Protein AF-J2AW67-F1 (afdb_monomer_lite)

pLDDT: mean 94.25, std 6.93, range [57.19, 98.19]

Sequence (50 aa):
MLEKRPGAMILIGNGDSAGLHHPAYDFNDKAIAHGVRYWLSLVGQELGGR

Foldseek 3Di:
DCVVDPDDDDDDDQPPFDDPPDPRGDGNPVCVVVVVVVVVVVCCVPPVDD

Structure (mmCIF, N/CA/C/O backbone):
data_AF-J2AW67-F1
#
_entry.id   AF-J2AW67-F1
#
loop_
_atom_site.group_PDB
_atom_site.id
_atom_site.type_symbol
_atom_site.label_atom_id
_atom_site.label_alt_id
_atom_site.label_comp_id
_atom_site.label_asym_id
_atom_site.label_entity_id
_atom_site.label_seq_id
_atom_site.pdbx_PDB_ins_code
_atom_site.Cartn_x
_atom_site.Cartn_y
_atom_site.Cartn_z
_atom_site.occupancy
_atom_site.B_iso_or_equiv
_atom_site.auth_seq_id
_atom_site.auth_comp_id
_atom_site.auth_asym_id
_atom_site.auth_atom_id
_atom_site.pdbx_PDB_model_num
ATOM 1 N N . MET A 1 1 ? 5.081 8.208 16.378 1.00 82.75 1 MET A N 1
ATOM 2 C CA . MET A 1 1 ? 3.653 7.862 16.184 1.00 82.75 1 MET A CA 1
ATOM 3 C C . MET A 1 1 ? 3.343 6.572 16.937 1.00 82.75 1 MET A C 1
ATOM 5 O O . MET A 1 1 ? 3.035 6.704 18.110 1.00 82.75 1 MET A O 1
ATOM 9 N N . LEU A 1 2 ? 3.537 5.372 16.377 1.00 93.44 2 LEU A N 1
ATOM 10 C CA . LEU A 1 2 ? 3.332 4.091 17.090 1.00 93.44 2 LEU A CA 1
ATOM 11 C C . LEU A 1 2 ? 4.098 3.972 18.428 1.00 93.44 2 LEU A C 1
ATOM 13 O O . LEU A 1 2 ? 3.648 3.302 19.343 1.00 93.44 2 LEU A O 1
ATOM 17 N N . GLU A 1 3 ? 5.205 4.703 18.589 1.00 94.31 3 GLU A N 1
ATOM 18 C CA . GLU A 1 3 ? 5.951 4.828 19.856 1.00 94.31 3 GLU A CA 1
ATOM 19 C C . GLU A 1 3 ? 5.174 5.501 21.005 1.00 94.31 3 GLU A C 1
ATOM 21 O O . GLU A 1 3 ? 5.541 5.350 22.165 1.00 94.31 3 GLU A O 1
ATOM 26 N N . LYS A 1 4 ? 4.130 6.290 20.712 1.00 96.81 4 LYS A N 1
ATOM 27 C CA . LYS A 1 4 ? 3.374 7.071 21.715 1.00 96.81 4 LYS A CA 1
ATOM 28 C C . LYS A 1 4 ? 1.977 6.514 21.993 1.00 96.81 4 LYS A C 1
ATOM 30 O O . LYS A 1 4 ? 1.349 6.913 22.972 1.00 96.81 4 LYS A O 1
ATOM 35 N N . ARG A 1 5 ? 1.440 5.672 21.105 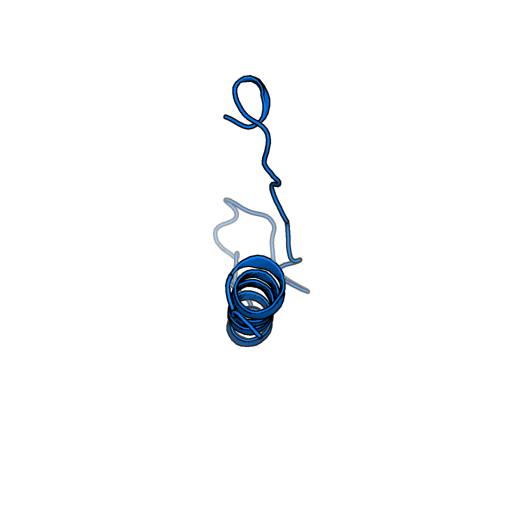1.00 95.38 5 ARG A N 1
ATOM 36 C CA . ARG A 1 5 ? 0.063 5.156 21.152 1.00 95.38 5 ARG A CA 1
ATOM 37 C C . ARG A 1 5 ? 0.013 3.780 20.482 1.00 95.38 5 ARG A C 1
ATOM 39 O O . ARG A 1 5 ? 0.642 3.636 19.434 1.00 95.38 5 ARG A O 1
ATOM 46 N N . PRO A 1 6 ? -0.769 2.821 21.009 1.00 95.19 6 PRO A N 1
ATOM 47 C CA . PRO A 1 6 ? -1.013 1.561 20.320 1.00 95.19 6 PRO A CA 1
ATOM 48 C C . PRO A 1 6 ? -1.557 1.802 18.910 1.00 95.19 6 PRO A C 1
ATOM 50 O O . PRO A 1 6 ? -2.452 2.625 18.710 1.00 95.19 6 PRO A O 1
ATOM 53 N N . GLY A 1 7 ? -1.004 1.087 17.941 1.00 93.12 7 GLY A N 1
ATOM 54 C CA . GLY A 1 7 ? -1.410 1.139 16.546 1.00 93.12 7 GLY A CA 1
ATOM 55 C C . GLY A 1 7 ? -0.555 0.195 15.710 1.00 93.12 7 GLY A C 1
ATOM 56 O O . GLY A 1 7 ? 0.364 -0.441 16.225 1.00 93.12 7 GLY A O 1
ATOM 57 N N . ALA A 1 8 ? -0.832 0.139 14.413 1.00 93.62 8 ALA A N 1
ATOM 58 C CA . ALA A 1 8 ? -0.072 -0.660 13.463 1.00 93.62 8 ALA A CA 1
ATOM 59 C C . ALA A 1 8 ? 0.274 0.168 12.221 1.00 93.62 8 ALA A C 1
ATOM 61 O O . ALA A 1 8 ? -0.512 1.007 11.784 1.00 93.62 8 ALA A O 1
ATOM 62 N N . MET A 1 9 ? 1.449 -0.087 11.648 1.00 93.62 9 MET A N 1
ATOM 63 C CA . MET A 1 9 ? 1.830 0.377 10.316 1.00 93.62 9 MET A CA 1
ATOM 64 C C . MET A 1 9 ? 1.964 -0.857 9.442 1.00 93.62 9 MET A C 1
ATOM 66 O O . MET A 1 9 ? 2.672 -1.796 9.801 1.00 93.62 9 MET A O 1
ATOM 70 N N . ILE A 1 10 ? 1.264 -0.859 8.314 1.00 93.69 10 ILE A N 1
ATOM 71 C CA . ILE A 1 10 ? 1.213 -2.001 7.409 1.00 93.69 10 ILE A CA 1
ATOM 72 C C . ILE A 1 10 ? 1.750 -1.561 6.063 1.00 93.69 10 ILE A C 1
ATOM 74 O O . ILE A 1 10 ? 1.350 -0.529 5.527 1.00 93.69 10 ILE A O 1
ATOM 78 N N . LEU A 1 11 ? 2.674 -2.359 5.541 1.00 94.06 11 LEU A N 1
ATOM 79 C CA . LEU A 1 11 ? 3.290 -2.161 4.242 1.00 94.06 11 LEU A CA 1
ATOM 80 C C . LEU A 1 11 ? 2.756 -3.233 3.296 1.00 94.06 11 LEU A C 1
ATOM 82 O O . LEU A 1 11 ? 2.807 -4.423 3.601 1.00 94.06 11 LEU A O 1
ATOM 86 N N . ILE A 1 12 ? 2.255 -2.798 2.146 1.00 93.25 12 ILE A N 1
ATOM 87 C CA . ILE A 1 12 ? 1.943 -3.663 1.012 1.00 93.25 12 ILE A CA 1
ATOM 88 C C . ILE A 1 12 ? 2.994 -3.397 -0.064 1.00 93.25 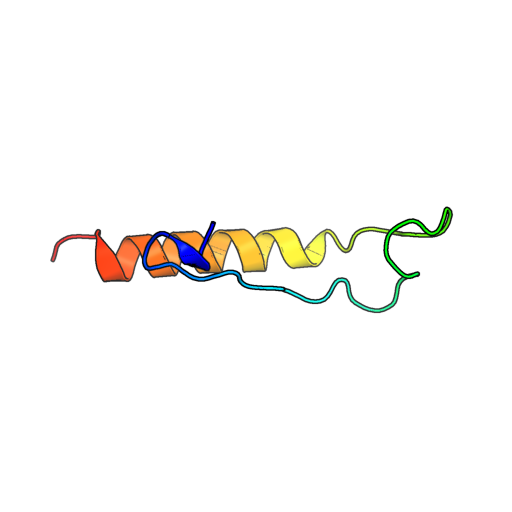12 ILE A C 1
ATOM 90 O O . ILE A 1 12 ? 3.332 -2.246 -0.334 1.00 93.25 12 ILE A O 1
ATOM 94 N N . GLY A 1 13 ? 3.569 -4.460 -0.625 1.00 91.50 13 GLY A N 1
ATOM 95 C CA . GLY A 1 13 ? 4.596 -4.327 -1.655 1.00 91.50 13 GLY A CA 1
ATOM 96 C C . GLY A 1 13 ? 4.056 -3.647 -2.916 1.00 91.50 13 GLY A C 1
ATOM 97 O O . GLY A 1 13 ? 2.890 -3.817 -3.267 1.00 91.50 13 GLY A O 1
ATOM 98 N N . ASN A 1 14 ? 4.925 -2.919 -3.620 1.00 95.88 14 ASN A N 1
ATOM 99 C CA . ASN A 1 14 ? 4.588 -2.226 -4.867 1.00 95.88 14 ASN A CA 1
ATOM 100 C C . ASN A 1 14 ? 4.762 -3.110 -6.123 1.00 95.88 14 ASN A C 1
ATOM 102 O O . ASN A 1 14 ? 4.509 -2.669 -7.233 1.00 95.88 14 ASN A O 1
ATOM 106 N N . GLY A 1 15 ? 5.152 -4.379 -5.968 1.00 93.56 15 GLY A N 1
ATOM 107 C CA . GLY A 1 15 ? 5.424 -5.275 -7.097 1.00 93.56 15 GLY A CA 1
ATOM 108 C C . GLY A 1 15 ? 6.765 -4.988 -7.777 1.00 93.56 15 GLY A C 1
ATOM 109 O O . GLY A 1 15 ? 7.674 -4.446 -7.152 1.00 93.56 15 GLY A O 1
ATOM 110 N N . ASP A 1 16 ? 6.883 -5.405 -9.037 1.00 96.06 16 ASP A N 1
ATOM 111 C CA . ASP A 1 16 ? 8.096 -5.261 -9.849 1.00 96.06 16 ASP A CA 1
ATOM 112 C C . ASP A 1 16 ? 8.205 -3.834 -10.409 1.00 96.06 16 ASP A C 1
ATOM 114 O O . ASP A 1 16 ? 7.642 -3.510 -11.452 1.00 96.06 16 ASP A O 1
ATOM 118 N N . SER A 1 17 ? 8.849 -2.956 -9.641 1.00 97.44 17 SER A N 1
ATOM 119 C CA . SER A 1 17 ? 9.029 -1.532 -9.935 1.00 97.44 17 SER A CA 1
ATOM 120 C C . SER A 1 17 ? 10.311 -1.025 -9.266 1.00 97.44 17 SER A C 1
ATOM 122 O O . SER A 1 17 ? 10.869 -1.685 -8.383 1.00 97.44 17 SER A O 1
ATOM 124 N N . ALA A 1 18 ? 10.795 0.152 -9.668 1.00 97.69 18 ALA A N 1
ATOM 125 C CA . ALA A 1 18 ? 11.935 0.778 -9.007 1.00 97.69 18 ALA A CA 1
ATOM 126 C C . ALA A 1 1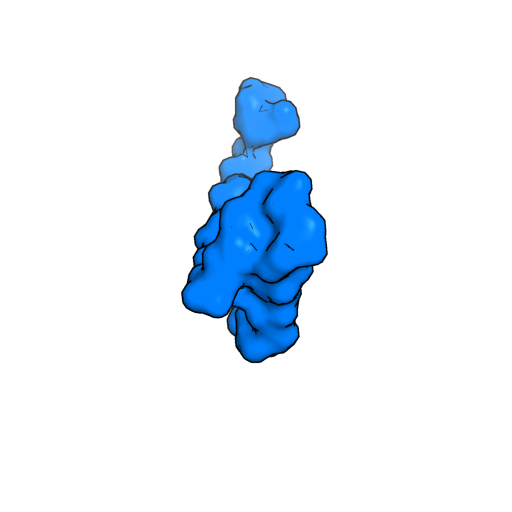8 ? 11.633 1.090 -7.526 1.00 97.69 18 ALA A C 1
ATOM 128 O O . ALA A 1 18 ? 10.484 1.132 -7.089 1.00 97.69 18 ALA A O 1
ATOM 129 N N . GLY A 1 19 ? 12.682 1.324 -6.733 1.00 95.81 19 GLY A N 1
ATOM 130 C CA . GLY A 1 19 ? 12.532 1.722 -5.332 1.00 95.81 19 GLY A CA 1
ATOM 131 C C . GLY A 1 19 ? 11.928 3.122 -5.170 1.00 95.81 19 GLY A C 1
ATOM 132 O O . GLY A 1 19 ? 11.956 3.943 -6.089 1.00 95.81 19 GLY A O 1
ATOM 133 N N . LEU A 1 20 ? 11.413 3.412 -3.971 1.00 94.69 20 LEU A N 1
ATOM 134 C CA . LEU A 1 20 ? 10.943 4.754 -3.615 1.00 94.69 20 LEU A CA 1
ATOM 135 C C . LEU A 1 20 ? 12.030 5.80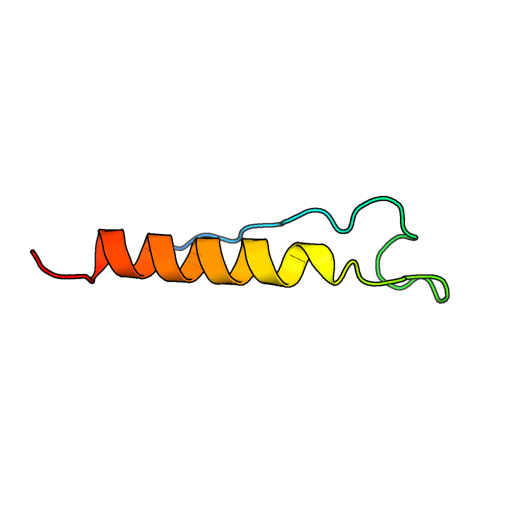5 -3.898 1.00 94.69 20 LEU A C 1
ATOM 137 O O . LEU A 1 20 ? 13.216 5.548 -3.703 1.00 94.69 20 LEU A O 1
ATOM 141 N N . HIS A 1 21 ? 11.605 6.992 -4.338 1.00 96.12 21 HIS A N 1
ATOM 142 C CA . HIS A 1 21 ? 12.459 8.118 -4.757 1.00 96.12 21 HIS A CA 1
ATOM 143 C C . HIS A 1 21 ? 13.250 7.919 -6.059 1.00 96.12 21 HIS A C 1
ATOM 145 O O . HIS A 1 21 ? 13.965 8.831 -6.475 1.00 96.12 21 HIS A O 1
ATOM 151 N N . HIS A 1 22 ? 13.101 6.785 -6.744 1.00 98.12 22 HIS A N 1
ATOM 152 C CA . HIS A 1 22 ? 13.667 6.605 -8.076 1.00 98.12 22 HIS A CA 1
ATOM 153 C C . HIS A 1 22 ? 12.754 7.245 -9.146 1.00 98.12 22 HIS A C 1
ATOM 155 O O . HIS A 1 22 ? 11.540 7.059 -9.081 1.00 98.12 22 HIS A O 1
ATOM 161 N N . PRO A 1 23 ? 13.278 7.956 -10.167 1.00 98.19 23 PRO A N 1
ATOM 162 C CA . PRO A 1 23 ? 12.446 8.598 -11.198 1.00 98.19 23 PRO A CA 1
ATOM 163 C C . PRO A 1 23 ? 11.668 7.606 -12.075 1.00 98.19 23 PRO A C 1
ATOM 165 O O . PRO A 1 23 ? 10.674 7.976 -12.683 1.00 98.19 23 PRO A O 1
ATOM 168 N N . ALA A 1 24 ? 12.114 6.349 -12.128 1.00 98.06 24 ALA A N 1
ATOM 169 C CA . ALA A 1 24 ? 11.403 5.255 -12.794 1.00 98.06 24 ALA A CA 1
ATOM 170 C C . ALA A 1 24 ? 10.441 4.492 -11.861 1.00 98.06 24 ALA A C 1
ATOM 172 O O . ALA A 1 24 ? 10.043 3.377 -12.185 1.00 98.06 24 ALA A O 1
ATOM 173 N N . TYR A 1 25 ? 10.131 5.029 -10.676 1.00 97.94 25 TYR A N 1
ATOM 174 C CA . TYR A 1 25 ? 9.130 4.434 -9.794 1.00 97.94 25 TYR A CA 1
ATOM 175 C C . TYR A 1 25 ? 7.757 4.480 -10.467 1.00 97.94 25 TYR A C 1
ATOM 177 O O . TYR A 1 25 ? 7.248 5.558 -10.771 1.00 97.94 25 TYR A O 1
ATOM 185 N N . ASP A 1 26 ? 7.161 3.308 -10.646 1.00 97.94 26 ASP A N 1
ATOM 186 C CA . ASP A 1 26 ? 5.786 3.136 -11.108 1.00 97.94 26 ASP A CA 1
ATOM 187 C C . ASP A 1 26 ? 4.943 2.520 -9.989 1.00 97.94 26 ASP A C 1
ATOM 189 O O . ASP A 1 26 ? 5.342 1.513 -9.396 1.00 97.94 26 ASP A O 1
ATOM 193 N N . PHE A 1 27 ? 3.812 3.135 -9.650 1.00 97.00 27 PHE A N 1
ATOM 194 C CA . PHE A 1 27 ? 2.951 2.650 -8.574 1.00 97.00 27 PHE A CA 1
ATOM 195 C C . PHE A 1 27 ? 2.042 1.535 -9.090 1.00 97.00 27 PHE A C 1
ATOM 197 O O . PHE A 1 27 ? 1.358 1.690 -10.093 1.00 97.00 27 PHE A O 1
ATOM 204 N N . ASN A 1 28 ? 1.962 0.419 -8.371 1.00 97.62 28 ASN A N 1
ATOM 205 C CA . ASN A 1 28 ? 1.091 -0.678 -8.774 1.00 97.62 28 ASN A CA 1
ATOM 206 C C . ASN A 1 28 ? -0.368 -0.422 -8.366 1.00 97.62 28 ASN A C 1
ATOM 208 O O . ASN A 1 28 ? -0.795 -0.798 -7.269 1.00 97.62 28 ASN A O 1
ATOM 212 N N . ASP A 1 29 ? -1.171 0.123 -9.283 1.00 97.50 29 ASP A N 1
ATOM 213 C CA . ASP A 1 29 ? -2.607 0.379 -9.080 1.00 97.50 29 ASP A CA 1
ATOM 214 C C . ASP A 1 29 ? -3.406 -0.857 -8.644 1.00 97.50 29 ASP A C 1
ATOM 216 O O . ASP A 1 29 ? -4.410 -0.744 -7.932 1.00 97.50 29 ASP A O 1
ATOM 220 N N . LYS A 1 30 ? -2.953 -2.070 -8.995 1.00 96.56 30 LYS A N 1
ATOM 221 C CA . LYS A 1 30 ? -3.627 -3.307 -8.569 1.00 96.56 30 LYS A CA 1
ATOM 222 C C . LYS A 1 30 ? -3.622 -3.452 -7.044 1.00 96.56 30 LYS A C 1
ATOM 224 O O . LYS A 1 30 ? -4.529 -4.085 -6.502 1.00 96.56 30 LYS A O 1
ATOM 229 N N . ALA A 1 31 ? -2.665 -2.840 -6.340 1.00 96.56 31 ALA A N 1
ATOM 230 C CA . ALA A 1 31 ? -2.593 -2.851 -4.879 1.00 96.56 31 ALA A CA 1
ATOM 231 C C . ALA A 1 31 ? -3.740 -2.068 -4.211 1.00 96.56 31 ALA A C 1
ATOM 233 O O . ALA A 1 31 ? -4.137 -2.415 -3.095 1.00 96.56 31 ALA A O 1
ATOM 234 N N . ILE A 1 32 ? -4.329 -1.072 -4.889 1.00 96.62 32 ILE A N 1
ATOM 235 C CA . ILE A 1 32 ? -5.366 -0.189 -4.323 1.00 96.62 32 ILE A CA 1
ATOM 236 C C . ILE A 1 32 ? -6.551 -1.006 -3.809 1.00 96.62 32 ILE A C 1
ATOM 238 O O . ILE A 1 32 ? -6.972 -0.856 -2.661 1.00 96.62 32 ILE A O 1
ATOM 242 N N . ALA A 1 33 ? -7.056 -1.931 -4.627 1.00 97.44 33 ALA A N 1
ATOM 243 C CA . ALA A 1 33 ? -8.210 -2.742 -4.257 1.00 97.44 33 ALA A CA 1
ATOM 244 C C . ALA A 1 33 ? -7.930 -3.634 -3.031 1.00 97.44 33 ALA A C 1
ATOM 246 O O . ALA A 1 33 ? -8.832 -3.888 -2.232 1.00 97.44 33 ALA A O 1
ATOM 247 N N . HIS A 1 34 ? -6.687 -4.095 -2.850 1.00 96.31 34 HIS A N 1
ATOM 248 C CA . HIS A 1 34 ? -6.288 -4.858 -1.664 1.00 96.31 34 HIS A CA 1
ATOM 249 C C . HIS A 1 34 ? -6.207 -3.970 -0.421 1.00 96.31 34 HIS A C 1
ATOM 251 O O . HIS A 1 34 ? -6.726 -4.362 0.624 1.00 96.31 34 HIS A O 1
ATOM 257 N N . GLY A 1 35 ? -5.633 -2.769 -0.542 1.00 96.19 35 GLY A N 1
ATOM 258 C CA . GLY A 1 35 ? -5.578 -1.793 0.548 1.00 96.19 35 GLY A CA 1
ATOM 259 C C . GLY A 1 35 ? -6.969 -1.376 1.030 1.00 96.19 35 GLY A C 1
ATOM 260 O O . GLY A 1 35 ? -7.235 -1.390 2.230 1.00 96.19 35 GLY A O 1
ATOM 261 N N . VAL A 1 36 ? -7.894 -1.094 0.106 1.00 97.81 36 VAL A N 1
ATOM 262 C CA . VAL A 1 36 ? -9.291 -0.771 0.446 1.00 97.81 36 VAL A CA 1
ATOM 263 C C . VAL A 1 36 ? -9.963 -1.940 1.170 1.00 97.81 36 VAL A C 1
ATOM 265 O O . VAL A 1 36 ? -10.544 -1.747 2.237 1.00 97.81 36 VAL A O 1
ATOM 268 N N . ARG A 1 37 ? -9.853 -3.166 0.637 1.00 97.56 37 ARG A N 1
ATOM 269 C CA . ARG A 1 37 ? -10.433 -4.360 1.278 1.00 97.56 37 ARG A CA 1
ATOM 270 C C . ARG A 1 37 ? -9.874 -4.610 2.673 1.00 97.56 37 ARG A C 1
ATOM 272 O O . ARG A 1 37 ? -10.643 -5.009 3.545 1.00 97.56 37 ARG A O 1
ATOM 279 N N . TYR A 1 38 ? -8.578 -4.385 2.885 1.00 96.69 38 TYR A N 1
ATOM 280 C CA . TYR A 1 38 ? -7.958 -4.512 4.201 1.00 96.69 38 TYR A CA 1
ATOM 281 C C . TYR A 1 38 ? -8.655 -3.604 5.224 1.00 96.69 38 TYR A C 1
ATOM 283 O O . TYR A 1 38 ? -9.140 -4.094 6.244 1.00 96.69 38 TYR A O 1
ATOM 291 N N . TRP A 1 39 ? -8.799 -2.311 4.917 1.00 96.69 39 TRP A N 1
ATOM 292 C CA . TRP A 1 39 ? -9.428 -1.358 5.835 1.00 96.69 39 TRP A CA 1
ATOM 293 C C . TRP A 1 39 ? -10.922 -1.610 6.036 1.00 96.69 39 TRP A C 1
ATOM 295 O O . TRP A 1 39 ? -11.387 -1.558 7.171 1.00 96.69 39 TRP A O 1
ATOM 305 N N . LEU A 1 40 ? -11.665 -1.940 4.973 1.00 97.44 40 LEU A N 1
ATOM 306 C CA . LEU A 1 40 ? -13.080 -2.309 5.095 1.00 97.44 40 LEU A CA 1
ATOM 307 C C . LEU A 1 40 ? -13.268 -3.538 5.991 1.00 97.44 40 L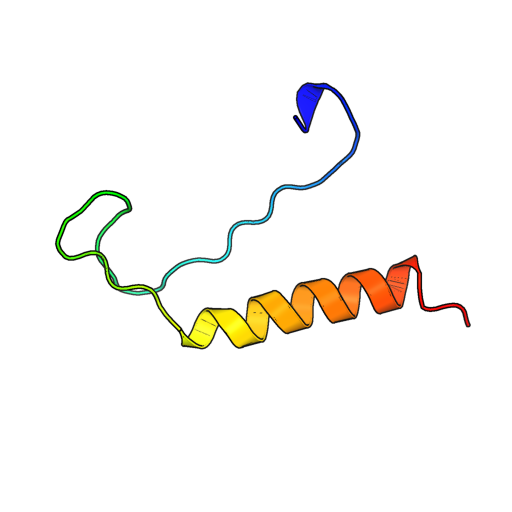EU A C 1
ATOM 309 O O . LEU A 1 40 ? -14.165 -3.554 6.829 1.00 97.44 40 LEU A O 1
ATOM 313 N N . SER A 1 41 ? -12.408 -4.549 5.840 1.00 96.69 41 SER A N 1
ATOM 314 C CA . SER A 1 41 ? -12.476 -5.770 6.648 1.00 96.69 41 SER A CA 1
ATOM 315 C C . SER A 1 41 ? -12.117 -5.495 8.105 1.00 96.69 41 SER A C 1
ATOM 317 O O . SER A 1 41 ? -12.821 -5.964 8.991 1.00 96.69 41 SER A O 1
ATOM 319 N N . LEU A 1 42 ? -11.060 -4.713 8.354 1.00 96.25 42 LEU A N 1
ATOM 320 C CA . LEU A 1 42 ? -10.641 -4.338 9.704 1.00 96.25 42 LEU A CA 1
ATOM 321 C C . LEU A 1 42 ? -11.741 -3.550 10.422 1.00 96.25 42 LEU A C 1
ATOM 323 O O . LEU A 1 42 ? -12.142 -3.912 11.521 1.00 96.25 42 LEU A O 1
ATOM 327 N N . VAL A 1 43 ? -12.273 -2.506 9.783 1.00 96.62 43 VAL A N 1
ATOM 328 C CA . VAL A 1 43 ? -13.365 -1.707 10.356 1.00 96.62 43 VAL A CA 1
ATOM 329 C C . VAL A 1 43 ? -14.607 -2.568 10.577 1.00 96.62 43 VAL A C 1
ATOM 331 O O . VAL A 1 43 ? -15.225 -2.474 11.633 1.00 96.62 43 VAL A O 1
ATOM 334 N N . GLY A 1 44 ? -14.958 -3.432 9.622 1.00 97.12 44 GLY A N 1
ATOM 335 C CA . GLY A 1 44 ? -16.086 -4.351 9.767 1.00 97.12 44 GLY A CA 1
ATOM 336 C C . GLY A 1 44 ? -15.932 -5.318 10.946 1.00 97.12 44 GLY A C 1
ATOM 337 O O . GLY A 1 44 ? -16.906 -5.568 11.647 1.00 97.12 44 GLY A O 1
ATOM 338 N N . GLN A 1 45 ? -14.725 -5.828 11.200 1.00 96.12 45 GLN A N 1
ATOM 339 C CA . GLN A 1 45 ? -14.454 -6.734 12.323 1.00 96.12 45 GLN A CA 1
ATOM 340 C C . GLN A 1 45 ? -14.460 -6.015 13.677 1.00 96.12 45 GLN A C 1
ATOM 342 O O . GLN A 1 45 ? -15.050 -6.520 14.627 1.00 96.12 45 GLN A O 1
ATOM 347 N N . GLU A 1 46 ? -13.834 -4.841 13.762 1.00 95.44 46 GLU A N 1
ATOM 348 C CA . GLU A 1 46 ? -13.634 -4.138 15.037 1.00 95.44 46 GLU A CA 1
ATOM 349 C C . GLU A 1 46 ? -14.828 -3.262 15.439 1.00 95.44 46 GLU A C 1
ATOM 351 O O . GLU A 1 46 ? -15.125 -3.107 16.622 1.00 95.44 46 GLU A O 1
ATOM 356 N N . LEU A 1 47 ? -15.510 -2.659 14.459 1.00 95.25 47 LEU A N 1
ATOM 357 C CA . LEU A 1 47 ? -16.539 -1.634 14.680 1.00 95.25 47 LEU A CA 1
ATOM 358 C C . LEU A 1 47 ? -17.890 -1.977 14.042 1.00 95.25 47 LEU A C 1
ATOM 360 O O . LEU A 1 47 ? -18.872 -1.279 14.288 1.00 95.25 47 LEU A O 1
ATOM 364 N N . GLY A 1 48 ? -17.964 -3.029 13.224 1.00 84.25 48 GLY A N 1
ATOM 365 C CA . GLY A 1 48 ? -19.137 -3.366 12.416 1.00 84.25 48 GLY A CA 1
ATOM 366 C C . GLY A 1 48 ? -20.310 -3.997 13.165 1.00 84.25 48 GLY A C 1
ATOM 367 O O . GLY A 1 48 ? -21.118 -4.622 12.494 1.00 84.25 48 GLY A O 1
ATOM 368 N N . GLY A 1 49 ? -20.378 -3.846 14.497 1.00 71.25 49 GLY A N 1
ATOM 369 C CA . GLY A 1 49 ? -21.517 -4.146 15.378 1.00 71.25 49 GLY A CA 1
ATOM 370 C C . GLY A 1 49 ? -22.427 -5.286 14.918 1.00 71.25 49 GLY A C 1
ATOM 371 O O . GLY A 1 49 ? -23.303 -5.079 14.083 1.00 71.25 49 GLY A O 1
ATOM 372 N N . ARG A 1 50 ? -22.249 -6.473 15.499 1.00 57.19 50 ARG A N 1
ATOM 373 C CA . ARG A 1 50 ? -23.246 -7.539 15.377 1.00 57.19 50 ARG A CA 1
ATOM 374 C C . ARG A 1 50 ? -24.559 -7.137 16.042 1.00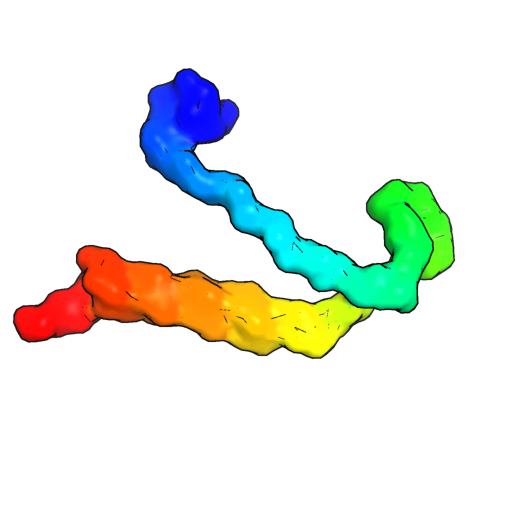 57.19 50 ARG A C 1
ATOM 376 O O . ARG A 1 50 ? -24.485 -6.536 17.137 1.00 57.19 50 ARG A O 1
#

Secondary structure (DSSP, 8-state):
-TTTSS---------SSPPTT-TT----THHHHHHHHHHHHHHHHHHS--

Radius of gyration: 14.92 Å; chains: 1; bounding box: 37×16×34 Å